Protein AF-A0A5K1D3J1-F1 (afdb_monomer_lite)

Secondary structure (DSSP, 8-state):
-EESS-HHHHHHHHHHHT-TTSSS--EEHHHH-----------------GGGGTTS---TTS---S-----TT-HHHHHHHHHHHT--TT--

Structure (mmCIF, N/CA/C/O backbone):
data_AF-A0A5K1D3J1-F1
#
_entry.id   AF-A0A5K1D3J1-F1
#
loop_
_atom_site.group_PDB
_atom_site.id
_atom_site.type_symbol
_atom_site.label_atom_id
_atom_site.label_alt_id
_atom_site.label_comp_id
_atom_site.label_asym_id
_atom_site.label_entity_id
_atom_site.label_seq_id
_atom_site.pdbx_PDB_ins_code
_atom_site.Cartn_x
_atom_site.Cartn_y
_atom_site.Cartn_z
_atom_site.occupancy
_atom_site.B_iso_or_equiv
_atom_site.auth_seq_id
_atom_site.auth_comp_id
_atom_site.auth_asym_id
_atom_site.auth_atom_id
_atom_site.pdbx_PDB_model_num
ATOM 1 N N . ILE A 1 1 ? -0.617 0.093 7.372 1.00 87.00 1 ILE A N 1
ATOM 2 C CA . ILE A 1 1 ? -0.952 0.264 5.936 1.00 87.00 1 ILE A CA 1
ATOM 3 C C . ILE A 1 1 ? -0.188 1.458 5.364 1.00 87.00 1 ILE A C 1
ATOM 5 O O . ILE A 1 1 ? -0.139 2.492 6.019 1.00 87.00 1 ILE A O 1
ATOM 9 N N . PHE A 1 2 ? 0.424 1.308 4.184 1.00 90.62 2 PHE A N 1
ATOM 10 C CA . PHE A 1 2 ? 1.060 2.411 3.452 1.00 90.62 2 PHE A CA 1
ATOM 11 C C . PHE A 1 2 ? 0.120 2.903 2.353 1.00 90.62 2 PHE A C 1
ATOM 13 O O . PHE A 1 2 ? -0.388 2.095 1.573 1.00 90.62 2 PHE A O 1
ATOM 20 N N . THR A 1 3 ? -0.126 4.209 2.296 1.00 88.31 3 THR A N 1
ATOM 21 C CA . THR A 1 3 ? -1.034 4.809 1.320 1.00 88.31 3 THR A CA 1
ATOM 22 C C . THR A 1 3 ? -0.461 6.098 0.752 1.00 88.31 3 THR A C 1
ATOM 24 O O . THR A 1 3 ? 0.183 6.879 1.448 1.00 88.31 3 THR A O 1
ATOM 27 N N . ASN A 1 4 ? -0.725 6.331 -0.533 1.00 90.19 4 ASN A N 1
ATOM 28 C CA . ASN A 1 4 ? -0.386 7.592 -1.189 1.00 90.19 4 ASN A CA 1
ATOM 29 C C . ASN A 1 4 ? -1.412 8.705 -0.896 1.00 90.19 4 ASN A C 1
ATOM 31 O O . ASN A 1 4 ? -1.253 9.824 -1.369 1.00 90.19 4 ASN A O 1
ATOM 35 N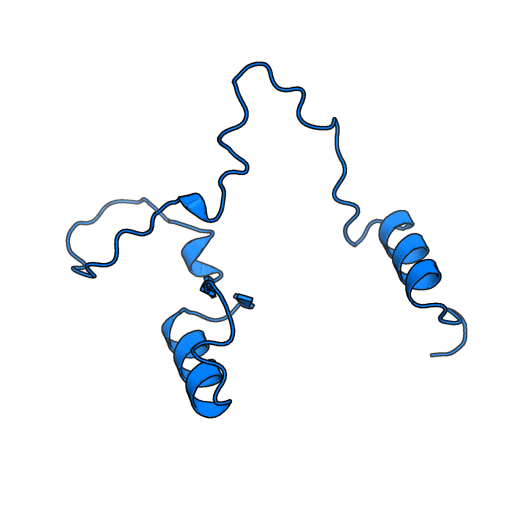 N . ALA A 1 5 ? -2.497 8.386 -0.185 1.00 87.75 5 ALA A N 1
ATOM 36 C CA . ALA A 1 5 ? -3.504 9.354 0.232 1.00 87.75 5 ALA A CA 1
ATOM 37 C C . ALA A 1 5 ? -3.076 10.101 1.506 1.00 87.75 5 ALA A C 1
ATOM 39 O O . ALA A 1 5 ? -2.200 9.629 2.231 1.00 87.75 5 ALA A O 1
ATOM 40 N N . ASP A 1 6 ? -3.725 11.231 1.788 1.00 87.94 6 ASP A N 1
ATOM 41 C CA . ASP A 1 6 ? -3.618 11.914 3.080 1.00 87.94 6 ASP A CA 1
ATOM 42 C C . ASP A 1 6 ? -4.315 11.123 4.204 1.00 87.94 6 ASP A C 1
ATOM 44 O O . ASP A 1 6 ? -5.131 10.222 3.957 1.00 87.94 6 ASP A O 1
ATOM 48 N N . LYS A 1 7 ? -4.009 11.465 5.460 1.00 87.81 7 LYS A N 1
ATOM 49 C CA . LYS A 1 7 ? -4.528 10.771 6.647 1.00 87.81 7 LYS A CA 1
ATOM 50 C C . LYS A 1 7 ? -6.053 10.825 6.739 1.00 87.81 7 LYS A C 1
ATOM 52 O O . LYS A 1 7 ? -6.673 9.847 7.163 1.00 87.81 7 LYS A O 1
ATOM 57 N N . ILE A 1 8 ? -6.674 11.929 6.312 1.00 89.62 8 ILE A N 1
ATOM 58 C CA . ILE A 1 8 ? -8.134 12.108 6.341 1.00 89.62 8 ILE A CA 1
ATOM 59 C C . ILE A 1 8 ? -8.794 11.164 5.332 1.00 89.62 8 ILE A C 1
ATOM 61 O O . ILE A 1 8 ? -9.775 10.480 5.640 1.00 89.62 8 ILE A O 1
ATOM 65 N N . HIS A 1 9 ? -8.247 11.099 4.125 1.00 93.81 9 HIS A N 1
ATOM 66 C CA . HIS A 1 9 ? -8.725 10.247 3.054 1.00 93.81 9 HIS A CA 1
ATOM 67 C C . HIS A 1 9 ? -8.536 8.769 3.397 1.00 93.81 9 HIS A C 1
ATOM 69 O O . HIS A 1 9 ? -9.459 7.974 3.208 1.00 93.81 9 HIS A O 1
ATOM 75 N N . ALA A 1 10 ? -7.376 8.408 3.948 1.00 92.50 10 ALA A N 1
ATOM 76 C CA . ALA A 1 10 ? -7.075 7.054 4.392 1.00 92.50 10 ALA A CA 1
ATOM 77 C C . ALA A 1 10 ? -8.064 6.579 5.466 1.00 92.50 10 ALA A C 1
ATOM 79 O O . ALA A 1 10 ? -8.694 5.536 5.295 1.00 92.50 10 ALA A O 1
ATOM 80 N N . ALA A 1 11 ? -8.277 7.376 6.518 1.00 91.19 11 ALA A N 1
ATOM 81 C CA . ALA A 1 11 ? -9.233 7.059 7.578 1.00 91.19 11 ALA A CA 1
ATOM 82 C C . ALA A 1 11 ? -10.662 6.900 7.031 1.00 91.19 11 ALA A C 1
ATOM 84 O O . ALA A 1 11 ? -11.345 5.922 7.327 1.00 91.19 11 ALA A O 1
ATOM 85 N N . LYS A 1 12 ? -11.102 7.808 6.149 1.00 95.69 12 LYS A N 1
ATOM 86 C CA . LYS A 1 12 ? -12.433 7.739 5.525 1.00 95.69 12 LYS A CA 1
ATOM 87 C C . LYS A 1 12 ? -12.623 6.487 4.667 1.00 95.69 12 LYS A C 1
ATOM 89 O O . LYS A 1 12 ? -13.723 5.932 4.633 1.00 95.69 12 LYS A O 1
ATOM 94 N N . ALA A 1 13 ? -11.591 6.066 3.942 1.00 95.12 13 ALA A N 1
ATOM 95 C CA . ALA A 1 13 ? -11.632 4.842 3.152 1.00 95.12 13 ALA A CA 1
ATOM 96 C C . ALA A 1 13 ? -11.710 3.602 4.055 1.00 95.12 13 ALA A C 1
ATOM 98 O O . ALA A 1 13 ? -12.564 2.748 3.826 1.00 95.12 13 ALA A O 1
ATOM 99 N N . LEU A 1 14 ? -10.888 3.541 5.110 1.00 95.25 14 LEU A N 1
ATOM 100 C CA . LEU A 1 14 ? -10.898 2.443 6.083 1.00 95.25 14 LEU A CA 1
ATOM 101 C C . LEU A 1 14 ? -12.252 2.318 6.789 1.00 95.25 14 LEU A C 1
ATOM 103 O O . LEU A 1 14 ? -12.786 1.213 6.859 1.00 95.25 14 LEU A O 1
ATOM 107 N N . HIS A 1 15 ? -12.857 3.440 7.189 1.00 95.25 15 HIS A N 1
ATOM 108 C CA . HIS A 1 15 ? -14.203 3.475 7.767 1.00 95.25 15 HIS A CA 1
ATOM 109 C C . HIS A 1 15 ? -15.249 2.860 6.837 1.00 95.25 15 HIS A C 1
ATOM 111 O O . HIS A 1 15 ? -16.013 1.975 7.215 1.00 95.25 15 HIS A O 1
ATOM 117 N N . ARG A 1 16 ? -15.261 3.293 5.572 1.00 96.44 16 ARG A N 1
ATOM 118 C CA . ARG A 1 16 ? -16.224 2.805 4.572 1.00 96.44 16 ARG A CA 1
ATOM 119 C C . ARG A 1 16 ? -16.065 1.321 4.259 1.00 96.44 16 ARG A C 1
ATOM 121 O O . ARG A 1 16 ? -17.032 0.695 3.837 1.00 96.44 16 ARG A O 1
ATOM 128 N N . LEU A 1 17 ? -14.859 0.788 4.425 1.00 95.44 17 LEU A N 1
ATOM 129 C CA . LEU A 1 17 ? -14.548 -0.620 4.206 1.00 95.44 17 LEU A CA 1
ATOM 130 C C . LEU A 1 17 ? -14.714 -1.471 5.475 1.00 95.44 17 LEU A C 1
ATOM 132 O O . LEU A 1 17 ? -14.648 -2.692 5.373 1.00 95.44 17 LEU A O 1
ATOM 136 N N . GLY A 1 18 ? -14.930 -0.859 6.645 1.00 94.31 18 GLY A N 1
ATOM 137 C CA . GLY A 1 18 ? -14.975 -1.564 7.928 1.00 94.31 18 GLY A CA 1
ATOM 138 C C . GLY A 1 18 ? -13.622 -2.153 8.341 1.00 94.31 18 GLY A C 1
ATOM 139 O O . GLY A 1 18 ? -13.584 -3.219 8.945 1.00 94.31 18 GLY A O 1
ATOM 140 N N . LEU A 1 19 ? -12.518 -1.491 7.971 1.00 95.25 19 LEU A N 1
ATOM 141 C CA . LEU A 1 19 ? -11.138 -1.957 8.185 1.00 95.25 19 LEU A CA 1
ATOM 142 C C . LEU A 1 19 ? -10.351 -1.091 9.186 1.00 95.25 19 LEU A C 1
ATOM 144 O O . LEU A 1 19 ? -9.122 -1.069 9.149 1.00 95.25 19 LEU A O 1
ATOM 148 N N . GLU A 1 20 ? -11.043 -0.336 10.037 1.00 88.31 20 GLU A N 1
ATOM 149 C CA . GLU A 1 20 ? -10.443 0.665 10.935 1.00 88.31 20 GLU A CA 1
ATOM 150 C C . GLU A 1 20 ? -9.460 0.049 11.942 1.00 88.31 20 GLU A C 1
ATOM 152 O O . GLU A 1 20 ? -8.385 0.604 12.143 1.00 88.31 20 GLU A O 1
ATOM 157 N N . ASP A 1 21 ? -9.775 -1.140 12.463 1.00 88.31 21 ASP A N 1
ATOM 158 C CA . ASP A 1 21 ? -8.957 -1.866 13.450 1.00 88.31 21 ASP A CA 1
ATOM 159 C C . ASP A 1 21 ? -8.165 -3.033 12.834 1.00 88.31 21 ASP A C 1
ATOM 161 O O . ASP A 1 21 ? -7.605 -3.876 13.534 1.00 88.31 21 ASP A O 1
ATOM 165 N N . CYS A 1 22 ? -8.130 -3.131 11.502 1.00 94.31 22 CYS A N 1
ATOM 166 C CA . CYS A 1 22 ? -7.428 -4.218 10.817 1.00 94.31 22 CYS A CA 1
ATOM 167 C C . CYS A 1 22 ? -5.916 -3.988 10.702 1.00 94.31 22 CYS A C 1
ATOM 169 O O . CYS A 1 22 ? -5.200 -4.878 10.243 1.00 94.31 22 CYS A O 1
ATOM 171 N N . PHE A 1 23 ? -5.425 -2.801 11.063 1.00 90.44 23 PHE A N 1
ATOM 172 C CA . PHE A 1 23 ? -4.033 -2.409 10.880 1.00 90.44 23 PHE A CA 1
ATOM 173 C C . PHE A 1 23 ? -3.484 -1.724 12.131 1.00 90.44 23 PHE A C 1
ATOM 175 O O . PHE A 1 23 ? -4.165 -0.917 12.748 1.00 90.44 23 PHE A O 1
ATOM 182 N N . GLU A 1 24 ? -2.213 -1.980 12.440 1.00 88.00 24 GLU A N 1
ATOM 183 C CA . GLU A 1 24 ? -1.513 -1.388 13.594 1.00 88.00 24 GLU A CA 1
ATOM 184 C C . GLU A 1 24 ? -1.252 0.122 13.441 1.00 88.00 24 GLU A C 1
ATOM 186 O 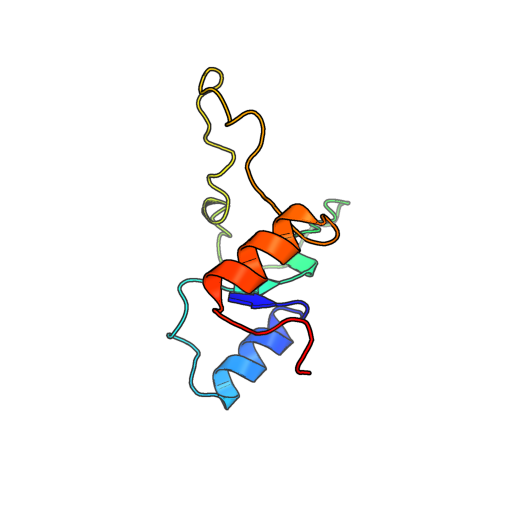O . GLU A 1 24 ? -1.087 0.835 14.425 1.00 88.00 24 GLU A O 1
ATOM 191 N N . GLY A 1 25 ? -1.224 0.631 12.205 1.00 83.50 25 GLY A N 1
ATOM 192 C CA . GLY A 1 25 ? -0.973 2.044 11.928 1.00 83.50 25 GLY A CA 1
ATOM 193 C C . GLY A 1 25 ? -1.150 2.421 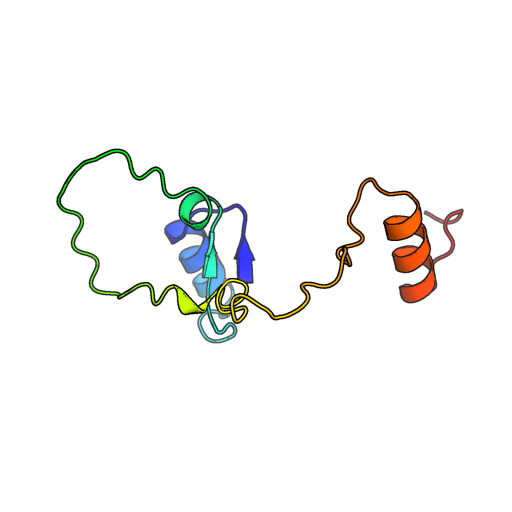10.459 1.00 83.50 25 GLY A C 1
ATOM 194 O O . GLY A 1 25 ? -1.222 1.559 9.573 1.00 83.50 25 GLY A O 1
ATOM 195 N N . ILE A 1 26 ? -1.211 3.726 10.188 1.00 86.12 26 ILE A N 1
ATOM 196 C CA . ILE A 1 26 ? -1.386 4.313 8.851 1.00 86.12 26 ILE A CA 1
ATOM 197 C C . ILE A 1 26 ? -0.177 5.202 8.545 1.00 86.12 26 ILE A C 1
ATOM 199 O O . ILE A 1 26 ? 0.096 6.140 9.287 1.00 86.12 26 ILE A O 1
ATOM 203 N N . ILE A 1 27 ? 0.509 4.932 7.432 1.00 87.06 27 ILE A N 1
ATOM 204 C CA . ILE A 1 27 ? 1.611 5.750 6.911 1.00 87.06 27 ILE A CA 1
ATOM 205 C C . ILE A 1 27 ? 1.127 6.412 5.619 1.00 87.06 27 ILE A C 1
ATOM 207 O O . ILE A 1 27 ? 0.814 5.713 4.649 1.00 87.06 27 ILE A O 1
ATOM 211 N N . CYS A 1 28 ? 1.054 7.743 5.620 1.00 86.25 28 CYS A N 1
ATOM 212 C CA . CYS A 1 28 ? 0.639 8.557 4.476 1.00 86.25 28 CYS A CA 1
ATOM 213 C C . CYS A 1 28 ? 1.860 9.219 3.820 1.00 86.25 28 CYS A C 1
ATOM 215 O O . CYS A 1 28 ? 2.895 9.394 4.463 1.00 86.25 28 CYS A O 1
ATOM 217 N N . PHE A 1 29 ? 1.747 9.628 2.554 1.00 77.25 29 PHE A N 1
ATOM 218 C CA . PHE A 1 29 ? 2.839 10.318 1.848 1.00 77.25 29 PHE A CA 1
ATOM 219 C C . PHE A 1 29 ? 3.280 11.619 2.547 1.00 77.25 29 PHE A C 1
ATOM 221 O O . PHE A 1 29 ? 4.469 11.928 2.591 1.00 77.25 29 PHE A O 1
ATOM 228 N N . GLU A 1 30 ? 2.338 12.351 3.141 1.00 72.38 30 GLU A N 1
ATOM 229 C CA . GLU A 1 30 ? 2.611 13.551 3.946 1.00 72.38 30 GLU A CA 1
ATOM 230 C C . GLU A 1 30 ? 3.384 13.252 5.236 1.00 72.38 30 GLU A C 1
ATOM 232 O O . GLU A 1 30 ? 4.189 14.064 5.663 1.00 72.38 30 GLU A O 1
ATOM 237 N N . THR A 1 31 ? 3.207 12.062 5.816 1.00 68.62 31 THR A N 1
ATOM 238 C CA . THR A 1 31 ? 3.928 11.626 7.022 1.00 68.62 31 THR A CA 1
ATOM 239 C C . THR A 1 31 ? 5.381 11.247 6.719 1.00 68.62 31 THR A C 1
ATOM 241 O O . THR A 1 31 ? 6.209 11.216 7.618 1.00 68.62 31 THR A O 1
ATOM 244 N N . LEU A 1 32 ? 5.705 10.937 5.457 1.00 69.12 32 LEU A N 1
ATOM 245 C CA . LEU A 1 32 ? 7.076 10.632 5.029 1.00 69.12 32 LEU A CA 1
ATOM 246 C C . LEU A 1 32 ? 7.884 11.872 4.643 1.00 69.12 32 LEU A C 1
ATOM 248 O O . LEU A 1 32 ? 9.109 11.802 4.597 1.00 69.12 32 LEU A O 1
ATOM 252 N N . ASN A 1 33 ? 7.215 12.986 4.350 1.00 58.44 33 ASN A N 1
ATOM 253 C CA . ASN A 1 33 ? 7.858 14.245 4.006 1.00 58.44 33 ASN A CA 1
ATOM 254 C C . ASN A 1 33 ? 7.472 15.297 5.041 1.00 58.44 33 ASN A C 1
ATOM 256 O O . ASN A 1 33 ? 6.752 16.242 4.717 1.00 58.44 33 ASN A O 1
ATOM 260 N N . ASP A 1 34 ? 7.948 15.135 6.276 1.00 58.12 34 ASP A N 1
ATOM 261 C CA . ASP A 1 34 ? 7.888 16.216 7.255 1.00 58.12 34 ASP A CA 1
ATOM 262 C C . ASP A 1 34 ? 8.687 17.401 6.706 1.00 58.12 34 ASP A C 1
ATOM 264 O O . ASP A 1 34 ? 9.918 17.456 6.772 1.00 58.12 34 ASP A O 1
ATOM 268 N N . VAL A 1 35 ? 7.969 18.368 6.138 1.00 53.41 35 VAL A N 1
ATOM 269 C CA . VAL A 1 35 ? 8.500 19.700 5.887 1.00 53.41 35 VAL A CA 1
ATOM 270 C C . VAL A 1 35 ? 8.538 20.380 7.248 1.00 53.41 35 VAL A C 1
ATOM 272 O O . VAL A 1 35 ? 7.673 21.180 7.593 1.00 53.41 35 VAL A O 1
ATOM 275 N N . ASN A 1 36 ? 9.540 20.032 8.054 1.00 52.31 36 ASN A N 1
ATOM 276 C CA . ASN A 1 36 ? 9.978 20.885 9.148 1.00 52.31 36 ASN A CA 1
ATOM 277 C C . ASN A 1 36 ? 10.597 22.153 8.545 1.00 52.31 36 ASN A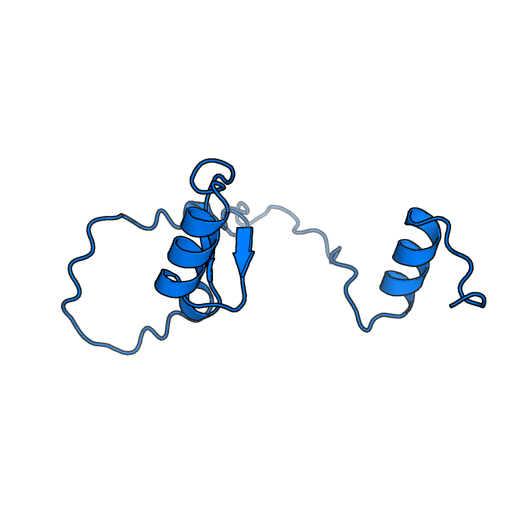 C 1
ATOM 279 O O . ASN A 1 36 ? 11.800 22.365 8.614 1.00 52.31 36 ASN A O 1
ATOM 283 N N . ASP A 1 37 ? 9.752 23.000 7.966 1.00 47.97 37 ASP A N 1
ATOM 284 C CA . ASP A 1 37 ? 9.971 24.433 7.915 1.00 47.97 37 ASP A CA 1
ATOM 285 C C . ASP A 1 37 ? 8.845 25.070 8.724 1.00 47.97 37 ASP A C 1
ATOM 287 O O . ASP A 1 37 ? 7.768 25.372 8.223 1.00 47.97 37 ASP A O 1
ATOM 291 N N . SER A 1 38 ? 9.132 25.223 10.018 1.00 53.25 38 SER A N 1
ATOM 292 C CA . SER A 1 38 ? 8.723 26.359 10.843 1.00 53.25 38 SER A CA 1
ATOM 293 C C . SER A 1 38 ? 7.269 26.824 10.676 1.00 53.25 38 SER A C 1
ATOM 295 O O . SER A 1 38 ? 6.999 27.655 9.816 1.00 53.25 38 SER A O 1
ATOM 297 N N . ASN A 1 39 ? 6.349 26.376 11.539 1.00 43.28 39 ASN A N 1
ATOM 298 C CA . ASN A 1 39 ? 5.430 27.263 12.278 1.00 43.28 39 ASN A CA 1
ATOM 299 C C . ASN A 1 39 ? 4.435 26.469 13.145 1.00 43.28 39 ASN A C 1
ATOM 301 O O . ASN A 1 39 ? 3.514 25.817 12.670 1.00 43.28 39 ASN A O 1
ATOM 305 N N . GLU A 1 40 ? 4.692 26.561 14.444 1.00 58.44 40 GLU A N 1
ATOM 306 C CA . GLU A 1 40 ? 3.786 26.674 15.588 1.00 58.44 40 GLU A CA 1
ATOM 307 C C . GLU A 1 40 ? 2.263 26.478 15.361 1.00 58.44 40 GLU A C 1
ATOM 309 O O . GLU A 1 40 ? 1.611 27.244 14.654 1.00 58.44 40 GLU A O 1
ATOM 314 N N . ASN A 1 41 ? 1.690 25.563 16.161 1.00 50.34 41 ASN A N 1
ATOM 315 C CA . ASN A 1 41 ? 0.265 25.400 16.512 1.00 50.34 41 ASN A CA 1
ATOM 316 C C . ASN A 1 41 ? -0.639 24.602 15.549 1.00 50.34 41 ASN A C 1
ATOM 318 O O . ASN A 1 41 ? -1.586 25.134 14.972 1.00 50.34 41 ASN A O 1
ATOM 322 N N . ALA A 1 42 ? -0.466 23.279 15.531 1.00 40.44 42 ALA A N 1
ATOM 323 C CA . ALA A 1 42 ? -1.582 22.356 15.329 1.00 40.44 42 ALA A CA 1
ATOM 324 C C . ALA A 1 42 ? -1.603 21.347 16.484 1.00 40.44 42 ALA A C 1
ATOM 326 O O . ALA A 1 42 ? -0.855 20.371 16.505 1.00 40.44 42 ALA A O 1
ATOM 327 N N . ASP A 1 43 ? -2.449 21.635 17.472 1.00 46.31 43 ASP A N 1
ATOM 328 C CA . ASP A 1 43 ? -2.871 20.689 18.499 1.00 46.31 43 ASP A CA 1
ATOM 329 C C . ASP A 1 43 ? -3.519 19.474 17.821 1.00 46.31 43 ASP A C 1
ATOM 331 O O . ASP A 1 43 ? -4.673 19.499 17.396 1.00 46.31 43 ASP A O 1
ATOM 335 N N . CYS A 1 44 ? -2.745 18.406 17.667 1.00 43.69 44 CYS A N 1
ATOM 336 C CA . CYS A 1 44 ? -3.290 17.069 17.551 1.00 43.69 44 CYS A CA 1
ATOM 337 C C . CYS A 1 44 ? -2.521 16.180 18.530 1.00 43.69 44 CYS A C 1
ATOM 339 O O . CYS A 1 44 ? -1.425 15.704 18.254 1.00 43.69 44 CYS A O 1
ATOM 341 N N . GLY A 1 45 ? -3.099 16.018 19.723 1.00 40.41 45 GLY A N 1
ATOM 342 C CA . GLY A 1 45 ? -2.594 15.209 20.833 1.00 40.41 45 GLY A CA 1
ATOM 343 C C . GLY A 1 45 ? -2.548 13.705 20.556 1.00 40.41 45 GLY A C 1
ATOM 344 O O . GLY A 1 45 ? -3.124 12.913 21.296 1.00 40.41 45 GLY A O 1
ATOM 345 N N . PHE A 1 46 ? -1.835 13.296 19.515 1.00 42.25 46 PHE A N 1
ATOM 346 C CA . PHE A 1 46 ? -1.313 11.948 19.398 1.00 42.25 46 PHE A CA 1
ATOM 347 C C . PHE A 1 46 ? 0.188 12.097 19.205 1.00 42.25 46 PHE A C 1
ATOM 349 O O . PHE A 1 46 ? 0.628 12.531 18.142 1.00 42.25 46 PHE A O 1
ATOM 356 N N . GLN A 1 47 ? 0.964 11.788 20.249 1.00 42.28 47 GLN A N 1
ATOM 357 C CA . GLN A 1 47 ? 2.398 11.570 20.101 1.00 42.28 47 GLN A CA 1
ATOM 358 C C . GLN A 1 47 ? 2.560 10.570 18.958 1.00 42.28 47 GLN A C 1
ATOM 360 O O . GLN A 1 47 ? 2.235 9.392 19.103 1.00 42.28 47 GLN A O 1
ATOM 365 N N . CYS A 1 48 ? 3.012 11.050 17.802 1.00 45.94 48 CYS A N 1
ATOM 366 C CA . CYS A 1 48 ? 3.640 10.205 16.813 1.00 45.94 48 CYS A CA 1
ATOM 367 C C . CYS A 1 48 ? 4.903 9.684 17.492 1.00 45.94 48 CYS A C 1
ATOM 369 O O . CYS A 1 48 ? 5.970 10.289 17.449 1.00 45.94 48 CYS A O 1
ATOM 371 N N . GLN A 1 49 ? 4.755 8.590 18.234 1.00 45.44 49 GLN A N 1
ATOM 372 C CA . GLN A 1 49 ? 5.888 7.754 18.542 1.00 45.44 49 GLN A CA 1
ATOM 373 C C . GLN A 1 49 ? 6.486 7.391 17.185 1.00 45.44 49 GLN A C 1
ATOM 375 O O . GLN A 1 49 ? 5.877 6.681 16.383 1.00 45.44 49 GLN A O 1
ATOM 380 N N . ASN A 1 50 ? 7.651 7.974 16.911 1.00 48.94 50 ASN A N 1
ATOM 381 C CA . ASN A 1 50 ? 8.475 7.746 15.727 1.00 48.94 50 ASN A CA 1
ATOM 382 C C . ASN A 1 50 ? 8.959 6.282 15.619 1.00 48.94 50 ASN A C 1
ATOM 384 O O . ASN A 1 50 ? 9.752 5.949 14.744 1.00 48.94 50 ASN A O 1
ATOM 388 N N . ASP A 1 51 ? 8.431 5.396 16.461 1.00 48.97 51 ASP A N 1
ATOM 389 C CA . ASP A 1 51 ? 8.715 3.970 16.571 1.00 48.97 51 ASP A CA 1
ATOM 390 C C . ASP A 1 51 ? 8.291 3.179 15.317 1.00 48.97 51 ASP A C 1
ATOM 392 O O . ASP A 1 51 ? 8.695 2.034 15.135 1.00 48.97 51 ASP A O 1
ATOM 396 N N . ILE A 1 52 ? 7.518 3.779 14.399 1.00 55.66 52 ILE A N 1
ATOM 397 C CA . ILE A 1 52 ? 7.133 3.134 13.128 1.00 55.66 52 ILE A CA 1
ATOM 398 C C . ILE A 1 52 ? 8.348 2.939 12.198 1.00 55.66 52 ILE A C 1
ATOM 400 O O . ILE A 1 52 ? 8.325 2.070 11.326 1.00 55.66 52 ILE A O 1
ATOM 404 N N . PHE A 1 53 ? 9.441 3.675 12.423 1.00 49.00 53 PHE A N 1
ATOM 405 C CA . PHE A 1 53 ? 10.729 3.399 11.794 1.00 49.00 53 PHE A CA 1
ATOM 406 C C . PHE A 1 53 ? 11.845 3.308 12.831 1.00 49.00 53 PHE A C 1
ATOM 408 O O . PHE A 1 53 ? 12.858 4.001 12.740 1.00 49.00 53 PHE A O 1
ATOM 415 N N . ASP A 1 54 ? 11.749 2.317 13.716 1.00 45.78 54 ASP A N 1
ATOM 416 C CA . ASP A 1 54 ? 12.905 1.804 14.467 1.00 45.78 54 ASP A CA 1
ATOM 417 C C . ASP A 1 54 ? 13.934 1.072 13.562 1.00 45.78 54 ASP A C 1
ATOM 419 O O . ASP A 1 54 ? 14.694 0.209 13.982 1.00 45.78 54 ASP A O 1
ATOM 423 N N . ILE A 1 55 ? 13.980 1.428 12.272 1.00 54.91 55 ILE A N 1
ATOM 424 C CA . ILE A 1 55 ? 15.070 1.105 11.342 1.00 54.91 55 ILE A CA 1
ATOM 425 C C . ILE A 1 55 ? 16.307 1.967 11.666 1.00 54.91 55 ILE A C 1
ATOM 427 O O . ILE A 1 55 ? 17.404 1.674 11.197 1.00 54.91 55 ILE A O 1
ATOM 431 N N . LEU A 1 56 ? 16.151 3.027 12.469 1.00 49.38 56 LEU A N 1
ATOM 432 C CA . LEU A 1 56 ? 17.241 3.918 12.871 1.00 49.38 56 LEU A CA 1
ATOM 433 C C . LEU A 1 56 ? 17.776 3.671 14.291 1.00 49.38 56 LEU A C 1
ATOM 435 O O . LEU A 1 56 ? 18.841 4.203 14.597 1.00 49.38 56 LEU A O 1
ATOM 439 N N . ALA A 1 57 ? 17.155 2.823 15.126 1.00 50.12 57 ALA A N 1
ATOM 440 C CA . ALA A 1 57 ? 17.805 2.297 16.339 1.00 50.12 57 ALA A CA 1
ATOM 441 C C . ALA A 1 57 ? 18.739 1.125 16.005 1.00 50.12 57 ALA A C 1
ATOM 443 O O . ALA A 1 57 ? 18.754 0.069 16.632 1.00 50.12 57 ALA A O 1
ATOM 444 N N . VAL A 1 58 ? 19.544 1.315 14.969 1.00 53.47 58 VAL A N 1
ATOM 445 C CA . VAL A 1 58 ? 20.717 0.493 14.730 1.00 53.47 58 VAL A CA 1
ATOM 446 C C . VAL A 1 58 ? 21.770 1.045 15.683 1.00 53.47 58 VAL A C 1
ATOM 448 O O . VAL A 1 58 ? 22.169 2.203 15.565 1.00 53.47 58 VAL A O 1
ATOM 451 N N . GLU A 1 59 ? 22.180 0.242 16.670 1.00 58.75 59 GLU A N 1
ATOM 452 C CA . GLU A 1 59 ? 23.390 0.491 17.465 1.00 58.75 59 GLU A CA 1
ATOM 453 C C . GLU A 1 59 ? 24.485 1.049 16.534 1.00 58.75 59 GLU A C 1
ATOM 455 O O . GLU A 1 59 ? 24.650 0.507 15.441 1.00 58.75 59 GLU A O 1
ATOM 460 N N . PRO A 1 60 ? 25.266 2.079 16.904 1.00 58.66 60 PRO A N 1
ATOM 461 C CA . PRO A 1 60 ? 26.188 2.759 15.980 1.00 58.66 60 PRO A CA 1
ATOM 462 C C . PRO A 1 60 ? 27.258 1.850 15.332 1.00 58.66 60 PRO A C 1
ATOM 464 O O . PRO A 1 60 ? 27.971 2.296 14.437 1.00 58.66 60 PRO A O 1
ATOM 467 N N . ASN A 1 61 ? 27.346 0.582 15.757 1.00 57.81 61 ASN A N 1
ATOM 468 C CA . ASN A 1 61 ? 28.229 -0.464 15.241 1.00 57.81 61 ASN A CA 1
ATOM 469 C C . ASN A 1 61 ? 27.503 -1.708 14.689 1.00 57.81 61 ASN A C 1
ATOM 471 O O . ASN A 1 61 ? 28.161 -2.703 14.385 1.00 57.81 61 ASN A O 1
ATOM 475 N N . ALA A 1 62 ? 26.174 -1.713 14.587 1.00 57.81 62 ALA A N 1
ATOM 476 C CA . ALA A 1 62 ? 25.478 -2.809 13.932 1.00 57.81 62 ALA A CA 1
ATOM 477 C C . ALA A 1 62 ? 25.698 -2.697 12.415 1.00 57.81 62 ALA A C 1
ATOM 479 O O . ALA A 1 62 ? 25.373 -1.686 11.792 1.00 57.81 62 ALA A O 1
ATOM 480 N N . GLU A 1 63 ? 26.298 -3.737 11.831 1.00 56.88 63 GLU A N 1
ATOM 481 C CA . GLU A 1 63 ? 26.477 -3.863 10.386 1.00 56.88 63 GLU A CA 1
ATOM 482 C C . GLU A 1 63 ? 25.097 -3.878 9.724 1.00 56.88 63 GLU A C 1
ATOM 484 O O . GLU A 1 63 ? 24.413 -4.901 9.665 1.00 56.88 63 GLU A O 1
ATOM 489 N N . ILE A 1 64 ? 24.670 -2.714 9.233 1.00 55.00 64 ILE A N 1
ATOM 490 C CA . ILE A 1 64 ? 23.532 -2.614 8.328 1.00 55.00 64 ILE A CA 1
ATOM 491 C C . ILE A 1 64 ? 23.876 -3.520 7.140 1.00 55.00 64 ILE A C 1
ATOM 493 O O . ILE A 1 64 ? 24.969 -3.372 6.579 1.00 55.00 64 ILE A O 1
ATOM 497 N N . PRO A 1 65 ? 23.000 -4.464 6.745 1.00 54.16 65 PRO A N 1
ATOM 498 C CA . PRO A 1 65 ? 23.255 -5.298 5.583 1.00 54.16 65 PRO A CA 1
ATOM 499 C C . PRO A 1 65 ? 23.638 -4.394 4.417 1.00 54.16 65 PRO A C 1
ATOM 501 O O . PRO A 1 65 ? 22.901 -3.457 4.106 1.00 54.16 65 PRO A O 1
ATOM 504 N N . ALA A 1 66 ? 24.784 -4.662 3.787 1.00 62.75 66 ALA A N 1
ATOM 505 C CA . ALA A 1 66 ? 25.367 -3.768 2.786 1.00 62.75 66 ALA A CA 1
ATOM 506 C C . ALA A 1 66 ? 24.429 -3.475 1.594 1.00 62.75 66 ALA A C 1
ATOM 508 O O . ALA A 1 66 ? 24.738 -2.600 0.794 1.00 62.75 66 ALA A O 1
ATOM 509 N N . THR A 1 67 ? 23.306 -4.197 1.464 1.00 62.59 67 THR A N 1
ATOM 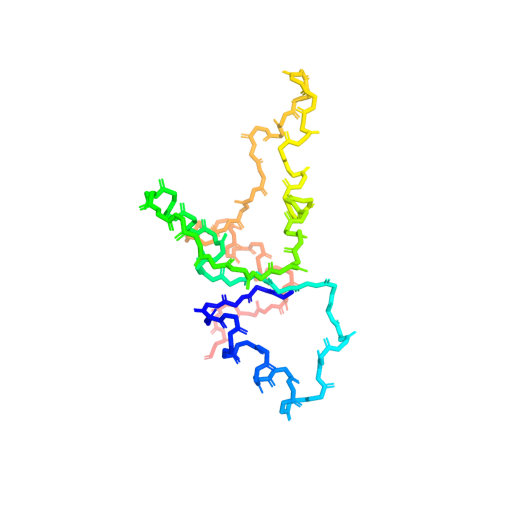510 C CA . THR A 1 67 ? 22.001 -3.785 0.885 1.00 62.59 67 THR A CA 1
ATOM 511 C C . THR A 1 67 ? 21.051 -5.000 0.874 1.00 62.59 67 THR A C 1
ATOM 513 O O . THR A 1 67 ? 21.552 -6.108 0.675 1.00 62.59 67 THR A O 1
ATOM 516 N N . PRO A 1 68 ? 19.708 -4.876 1.062 1.00 64.31 68 PRO A N 1
ATOM 517 C CA . PRO A 1 68 ? 18.870 -5.999 0.608 1.00 64.31 68 PRO A CA 1
ATOM 518 C C . PRO A 1 68 ? 17.460 -5.662 0.091 1.00 64.31 68 PRO A C 1
ATOM 520 O O . PRO A 1 68 ? 16.639 -6.570 -0.027 1.00 64.31 68 PRO A O 1
ATOM 523 N N . VAL A 1 69 ? 17.119 -4.406 -0.216 1.00 69.19 69 VAL A N 1
ATOM 524 C CA . VAL A 1 69 ? 15.798 -4.120 -0.808 1.00 69.19 69 VAL A CA 1
ATOM 525 C C . VAL A 1 69 ? 15.887 -4.194 -2.334 1.00 69.19 69 VAL A C 1
ATOM 527 O O . VAL A 1 69 ? 16.217 -3.223 -3.011 1.00 69.19 69 VAL A O 1
ATOM 530 N N . MET A 1 70 ? 15.574 -5.371 -2.879 1.00 75.75 70 MET A N 1
ATOM 531 C CA . MET A 1 70 ? 15.442 -5.584 -4.322 1.00 75.75 70 MET A CA 1
ATOM 532 C C . MET A 1 70 ? 14.089 -5.044 -4.786 1.00 75.75 70 MET A C 1
ATOM 534 O O . MET A 1 70 ? 13.069 -5.729 -4.735 1.0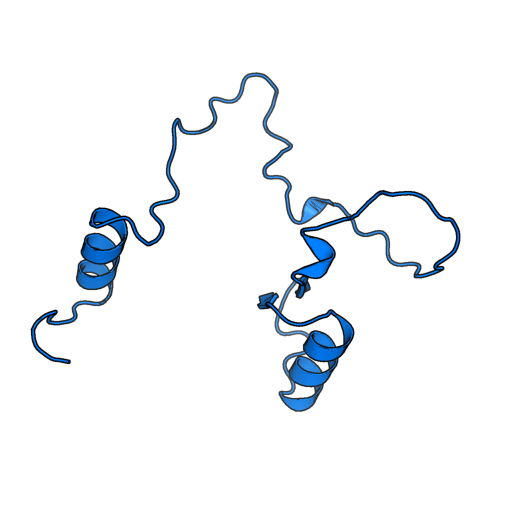0 75.75 70 MET A O 1
ATOM 538 N N . CYS A 1 71 ? 14.071 -3.787 -5.219 1.00 78.81 71 CYS A N 1
ATOM 539 C CA . CYS A 1 71 ? 12.878 -3.142 -5.754 1.00 78.81 71 CYS A CA 1
ATOM 540 C C . CYS A 1 71 ? 12.962 -2.932 -7.264 1.00 78.81 71 CYS A C 1
ATOM 542 O O . CYS A 1 71 ? 14.031 -2.849 -7.870 1.00 78.81 71 CYS A O 1
ATOM 544 N N . LYS A 1 72 ? 11.789 -2.764 -7.876 1.00 82.25 72 LYS A N 1
ATOM 545 C CA . LYS A 1 72 ? 11.680 -2.190 -9.219 1.00 82.25 72 LYS A CA 1
ATOM 546 C C . LYS A 1 72 ? 12.442 -0.849 -9.296 1.00 82.25 72 LYS A C 1
ATOM 548 O O . LYS A 1 72 ? 12.460 -0.115 -8.308 1.00 82.25 72 LYS A O 1
ATOM 553 N N . PRO A 1 73 ? 13.025 -0.493 -10.453 1.00 82.50 73 PRO A N 1
ATOM 554 C CA . PRO A 1 73 ? 12.942 -1.175 -11.747 1.00 82.50 73 PRO A CA 1
ATOM 555 C C . PRO A 1 73 ? 14.046 -2.226 -11.980 1.00 82.50 73 PRO A C 1
ATOM 557 O O . PRO A 1 73 ? 14.286 -2.597 -13.126 1.00 82.50 73 PRO A O 1
ATOM 560 N N . MET A 1 74 ? 14.742 -2.696 -10.936 1.00 86.31 74 MET A N 1
ATOM 561 C CA . MET A 1 74 ? 15.824 -3.673 -11.102 1.00 86.31 74 MET A CA 1
ATOM 562 C C . MET A 1 74 ? 15.300 -4.967 -11.730 1.00 86.31 74 MET A C 1
ATOM 564 O O . MET A 1 74 ? 14.294 -5.515 -11.279 1.00 86.31 74 MET A O 1
ATOM 568 N N . LYS A 1 75 ? 16.009 -5.479 -12.742 1.00 89.00 75 LYS A N 1
ATOM 569 C CA . LYS A 1 75 ? 15.661 -6.740 -13.412 1.00 89.00 75 LYS A CA 1
ATOM 570 C C . LYS A 1 75 ? 15.540 -7.892 -12.412 1.00 89.00 75 LYS A C 1
ATOM 572 O O . LYS A 1 75 ? 14.536 -8.593 -12.399 1.00 89.00 75 LYS A O 1
ATOM 577 N N . ASP A 1 76 ? 16.516 -8.006 -11.524 1.00 87.94 76 ASP A N 1
ATOM 578 C CA . ASP A 1 76 ? 16.576 -9.061 -10.516 1.00 87.94 76 ASP A CA 1
ATOM 579 C C . ASP A 1 76 ? 15.359 -9.047 -9.576 1.00 87.94 76 ASP A C 1
ATOM 581 O O . ASP A 1 76 ? 14.886 -10.101 -9.157 1.00 87.94 76 ASP A O 1
ATOM 585 N N . ALA A 1 77 ? 14.802 -7.865 -9.278 1.00 90.44 77 ALA A N 1
ATOM 586 C CA . ALA A 1 77 ? 13.581 -7.753 -8.483 1.00 90.44 77 ALA A CA 1
ATOM 587 C C . ALA A 1 77 ? 12.369 -8.356 -9.219 1.00 90.44 77 ALA A C 1
ATOM 589 O O . ALA A 1 77 ? 11.554 -9.048 -8.608 1.00 90.44 77 ALA A O 1
ATOM 590 N N . TYR A 1 78 ? 12.267 -8.141 -10.536 1.00 89.69 78 TYR A N 1
ATOM 591 C CA . TYR A 1 78 ? 11.220 -8.745 -11.363 1.00 89.69 78 TYR A CA 1
ATOM 592 C C . TYR A 1 78 ? 11.395 -10.261 -11.507 1.00 89.69 78 TYR A C 1
ATOM 594 O O . TYR A 1 78 ? 10.418 -10.992 -11.354 1.00 89.69 78 TYR A O 1
ATOM 602 N N . ASP A 1 79 ? 12.620 -10.743 -11.733 1.00 89.75 79 ASP A N 1
ATOM 603 C CA . ASP A 1 79 ? 12.906 -12.177 -11.880 1.00 89.75 79 ASP A CA 1
ATOM 604 C C . ASP A 1 79 ? 12.530 -12.956 -10.606 1.00 89.75 79 ASP A C 1
ATOM 606 O O . ASP A 1 79 ? 11.897 -14.016 -10.672 1.00 89.75 79 ASP A O 1
ATOM 610 N N . GLN A 1 80 ? 12.845 -12.403 -9.429 1.00 89.19 80 GLN A N 1
ATOM 611 C CA . GLN A 1 80 ? 12.436 -12.986 -8.149 1.00 89.19 80 GLN A CA 1
ATOM 612 C C . GLN A 1 80 ? 10.915 -12.975 -7.974 1.00 89.19 80 GLN A C 1
ATOM 614 O O . GLN A 1 80 ? 10.343 -13.984 -7.561 1.00 89.19 80 GLN A O 1
ATOM 619 N N . ALA A 1 81 ? 10.243 -11.874 -8.321 1.00 89.44 81 ALA A N 1
ATOM 620 C CA . ALA A 1 81 ? 8.790 -11.781 -8.219 1.00 89.44 81 ALA A CA 1
ATOM 621 C C . ALA A 1 81 ? 8.080 -12.818 -9.109 1.00 89.44 81 ALA A C 1
ATOM 623 O O . ALA A 1 81 ? 7.170 -13.500 -8.640 1.00 89.44 81 ALA A O 1
ATOM 624 N N . ILE A 1 82 ? 8.530 -12.992 -10.358 1.00 90.25 82 ILE A N 1
ATOM 625 C CA . ILE A 1 82 ? 7.986 -13.992 -11.294 1.00 90.25 82 ILE A CA 1
ATOM 626 C C . ILE A 1 82 ? 8.181 -15.408 -10.738 1.00 90.25 82 ILE A C 1
ATOM 628 O O . ILE A 1 82 ? 7.242 -16.207 -10.736 1.00 90.25 82 ILE A O 1
ATOM 632 N N . LYS A 1 83 ? 9.376 -15.706 -10.208 1.00 91.06 83 LYS A N 1
ATOM 633 C CA . LYS A 1 83 ? 9.689 -17.001 -9.589 1.00 91.06 83 LYS A CA 1
ATOM 634 C C . LYS A 1 83 ? 8.796 -17.298 -8.383 1.00 91.06 83 LYS A C 1
ATOM 636 O O . LYS A 1 83 ? 8.296 -18.412 -8.267 1.00 91.06 83 LYS A O 1
ATOM 641 N N . ILE A 1 84 ? 8.595 -16.321 -7.498 1.00 91.25 84 ILE A N 1
ATOM 642 C CA . ILE A 1 84 ? 7.747 -16.464 -6.304 1.00 91.25 84 ILE A CA 1
ATOM 643 C C . ILE A 1 84 ? 6.280 -16.653 -6.701 1.00 91.25 84 ILE A C 1
ATOM 645 O O . ILE A 1 84 ? 5.591 -17.495 -6.130 1.00 91.25 84 ILE A O 1
ATOM 649 N N . ALA A 1 85 ? 5.806 -15.893 -7.688 1.00 88.56 85 ALA A N 1
ATOM 650 C CA . ALA A 1 85 ? 4.422 -15.947 -8.139 1.00 88.56 85 ALA A CA 1
ATOM 651 C C . ALA A 1 85 ? 4.102 -17.194 -8.987 1.00 88.56 85 ALA A C 1
ATOM 653 O O . ALA A 1 85 ? 2.928 -17.487 -9.201 1.00 88.56 85 ALA A O 1
ATOM 654 N N . ASN A 1 86 ? 5.121 -17.928 -9.461 1.00 89.75 86 ASN A N 1
ATOM 655 C CA . ASN A 1 86 ? 4.982 -19.074 -10.366 1.00 89.75 86 ASN A CA 1
ATOM 656 C C . ASN A 1 86 ? 4.150 -18.734 -11.622 1.00 89.75 86 ASN A C 1
ATOM 658 O O . ASN A 1 86 ? 3.273 -19.493 -12.041 1.00 89.75 86 ASN A O 1
ATOM 662 N N . VAL A 1 87 ? 4.402 -17.552 -12.192 1.00 88.25 87 VAL A N 1
ATOM 663 C CA . VAL A 1 87 ? 3.693 -17.017 -13.365 1.00 88.25 87 VAL A CA 1
ATOM 664 C C . VAL A 1 87 ? 4.551 -17.194 -14.617 1.00 88.25 87 VAL A C 1
ATOM 666 O O . VAL A 1 87 ? 5.773 -17.077 -14.560 1.00 88.25 87 VAL A O 1
ATOM 669 N N . ASP A 1 88 ? 3.909 -17.459 -15.756 1.00 85.94 88 ASP A N 1
ATOM 670 C CA . ASP A 1 88 ? 4.568 -17.490 -17.063 1.00 85.94 88 ASP A CA 1
ATOM 671 C C . ASP A 1 88 ? 4.717 -16.057 -17.615 1.00 85.94 88 ASP A C 1
ATOM 673 O O . ASP A 1 88 ? 3.707 -15.422 -17.931 1.00 85.94 88 ASP A O 1
ATOM 677 N N . PRO A 1 89 ? 5.946 -15.531 -17.766 1.00 76.12 89 PRO A N 1
ATOM 678 C CA . PRO A 1 89 ? 6.177 -14.168 -18.245 1.00 76.12 89 PRO A CA 1
ATOM 679 C C . PRO A 1 89 ? 5.773 -13.943 -19.711 1.00 76.12 89 PRO A C 1
ATOM 681 O O . PRO A 1 89 ? 5.689 -12.797 -20.144 1.00 76.12 89 PRO A O 1
ATOM 684 N N . HIS A 1 90 ? 5.519 -15.005 -20.482 1.00 80.56 90 HIS A N 1
ATOM 685 C CA . HIS A 1 90 ? 5.059 -14.928 -21.872 1.00 80.56 90 HIS A CA 1
ATOM 686 C C . HIS A 1 90 ? 3.550 -15.132 -22.025 1.00 80.56 90 HIS A C 1
ATOM 688 O O . HIS A 1 90 ? 3.028 -15.066 -23.140 1.00 80.56 90 HIS A O 1
ATOM 694 N N . ARG A 1 91 ? 2.836 -15.350 -20.918 1.00 75.62 91 ARG A N 1
ATOM 695 C CA . ARG A 1 91 ? 1.376 -15.395 -20.883 1.00 75.62 91 ARG A CA 1
ATOM 696 C C . ARG A 1 91 ? 0.875 -14.265 -19.996 1.00 75.62 91 ARG A C 1
ATOM 698 O O . ARG A 1 91 ? 0.784 -14.404 -18.781 1.00 75.62 91 ARG A O 1
ATOM 705 N N . THR A 1 92 ? 0.559 -13.142 -20.630 1.00 58.12 92 THR A N 1
ATOM 706 C CA . THR A 1 92 ? -0.191 -12.028 -20.039 1.00 58.12 92 THR A CA 1
ATOM 707 C C . THR A 1 92 ? -1.449 -11.806 -20.857 1.00 58.12 92 THR A C 1
ATOM 709 O O . THR A 1 92 ? -1.330 -11.782 -22.102 1.00 58.12 92 THR A O 1
#

pLDDT: mean 72.96, std 18.46, range [40.41, 96.44]

Sequence (92 aa):
IFTNADKIHAAKALHRLGLEDCFEGIICFETLNDVNDSNENADCGFQCQNDIFDILAVEPNAEIPATPVMCKPMKDAYDQAIKIANVDPHRT

InterPro domains:
  IPR023214 HAD superfamily [G3DSA:3.40.50.1000] (1-92)
  IPR036412 HAD-like superfamily [SSF56784] (1-92)

Radius of gyration: 18.85 Å; chains: 1; bounding box: 44×46×43 Å

Foldseek 3Di:
DEDQDDPVVVCVVCVVVVNNPVDPDYHYPCNVDPPPPDDDDDDDPDPPPVVVPPVPVPDPPRPDPPDDDDDPPDPVSVVVVCVVVVDDPVPD

Organism: NCBI:txid210225